Protein AF-A0A962TF98-F1 (afdb_monomer_lite)

Foldseek 3Di:
DDDDDPPPPDDDDPPADVPDDDDDDPQQDDDDPPPDPCPDDDPVNVVVVVVCCVVPNDPDDDDDDDDPPDDPVND

Sequence (75 aa):
MNAPVLIENTPSASTFDDGALVQLPLDWIAVQDGFNPRRFFEDTEFAALVESVRRQGVLQAVWVRPQADFDPHAP

Radius of gyration: 19.39 Å; chains: 1; bounding box: 48×28×57 Å

Secondary structure (DSSP, 8-state):
--------------SS-TT------GGG-PPPTTT-------HHHHHHHHHHHHHH---SPPP----TT--TT--

pLDDT: mean 79.03, std 16.59, range [42.75, 97.81]

Structure (mmCIF, N/CA/C/O backbone):
data_AF-A0A962TF98-F1
#
_entry.id   AF-A0A962TF98-F1
#
loop_
_atom_site.group_PDB
_atom_site.id
_atom_site.type_symbol
_atom_site.label_atom_id
_atom_site.label_alt_id
_atom_site.label_comp_id
_atom_site.label_asym_id
_atom_site.label_entity_id
_atom_site.label_seq_id
_atom_site.pdbx_PDB_ins_code
_atom_site.Cartn_x
_atom_site.Cartn_y
_atom_site.Cartn_z
_atom_site.occupancy
_atom_site.B_iso_or_equiv
_atom_site.auth_seq_id
_atom_site.auth_comp_id
_atom_site.auth_asym_id
_atom_site.auth_atom_id
_atom_site.pdbx_PDB_model_num
ATOM 1 N N . MET A 1 1 ? 34.291 -13.210 -42.272 1.00 42.75 1 MET A N 1
ATOM 2 C CA . MET A 1 1 ? 34.579 -13.100 -40.828 1.00 42.75 1 MET A CA 1
ATOM 3 C C . MET A 1 1 ? 33.328 -12.537 -40.192 1.00 42.75 1 MET A C 1
ATOM 5 O O . MET A 1 1 ? 33.089 -11.350 -40.342 1.00 42.75 1 MET A O 1
ATOM 9 N N . ASN A 1 2 ? 32.496 -13.386 -39.591 1.00 47.25 2 ASN 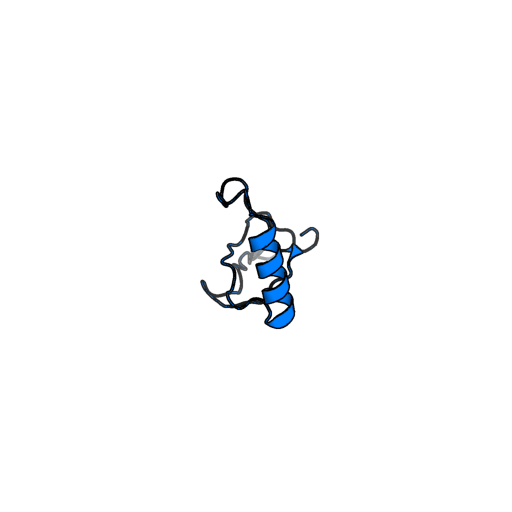A N 1
ATOM 10 C CA . ASN A 1 2 ? 31.251 -12.957 -38.956 1.00 47.25 2 ASN A CA 1
ATOM 11 C C . ASN A 1 2 ? 31.369 -13.285 -37.469 1.00 47.25 2 ASN A C 1
ATOM 13 O O . ASN A 1 2 ? 31.378 -14.457 -37.102 1.00 47.25 2 ASN A O 1
ATOM 17 N N . ALA A 1 3 ? 31.502 -12.253 -36.643 1.00 47.78 3 ALA A N 1
ATOM 18 C CA . ALA A 1 3 ? 31.356 -12.321 -35.195 1.00 47.78 3 ALA A CA 1
ATOM 19 C C . ALA A 1 3 ? 30.528 -11.102 -34.754 1.00 47.78 3 ALA A C 1
ATOM 21 O O . ALA A 1 3 ? 30.538 -10.081 -35.446 1.00 47.78 3 ALA A O 1
ATOM 22 N N . PRO A 1 4 ? 2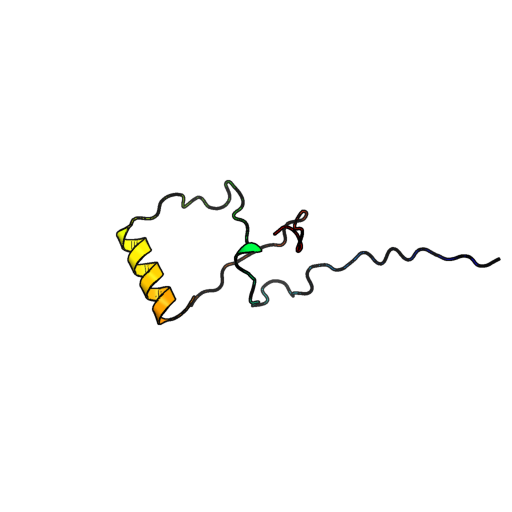9.710 -11.260 -33.708 1.00 46.28 4 PRO A N 1
ATOM 23 C CA . PRO A 1 4 ? 28.303 -10.894 -33.765 1.00 46.28 4 PRO A CA 1
ATOM 24 C C . PRO A 1 4 ? 28.043 -9.454 -33.331 1.00 46.28 4 PRO A C 1
ATOM 26 O O . PRO A 1 4 ? 28.719 -8.906 -32.466 1.00 46.28 4 PRO A O 1
ATOM 29 N N . VAL A 1 5 ? 26.991 -8.878 -33.91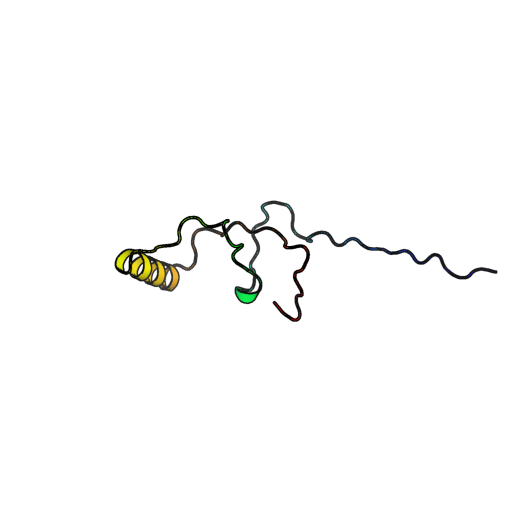2 1.00 50.69 5 VAL A N 1
ATOM 30 C CA . VAL A 1 5 ? 26.318 -7.702 -33.366 1.00 50.69 5 VAL A CA 1
ATOM 31 C C . VAL A 1 5 ? 25.762 -8.110 -32.002 1.00 50.69 5 VAL A C 1
ATOM 33 O O . VAL A 1 5 ? 24.856 -8.940 -31.929 1.00 50.69 5 VAL A O 1
ATOM 36 N N . LEU A 1 6 ? 26.331 -7.564 -30.926 1.00 44.94 6 LEU A N 1
ATOM 37 C CA . LEU A 1 6 ? 25.679 -7.516 -29.621 1.00 44.94 6 LEU A CA 1
ATOM 38 C C . LEU A 1 6 ? 24.427 -6.664 -29.811 1.00 44.94 6 LEU A C 1
ATOM 40 O O . LEU A 1 6 ? 24.478 -5.437 -29.823 1.00 44.94 6 LEU A O 1
ATOM 44 N N . ILE A 1 7 ? 23.307 -7.335 -30.064 1.00 50.25 7 ILE A N 1
ATOM 45 C CA . ILE A 1 7 ? 22.002 -6.716 -29.933 1.00 50.25 7 ILE A CA 1
ATOM 46 C C . ILE A 1 7 ? 21.814 -6.537 -28.431 1.00 50.25 7 ILE A C 1
ATOM 48 O O . ILE A 1 7 ? 21.416 -7.468 -27.731 1.00 50.25 7 ILE A O 1
ATOM 52 N N . GLU A 1 8 ? 22.157 -5.357 -27.926 1.00 44.19 8 GLU A N 1
ATOM 53 C CA . GLU A 1 8 ? 21.687 -4.887 -26.628 1.00 44.19 8 GLU A CA 1
ATOM 54 C C . GLU A 1 8 ? 20.172 -4.682 -26.752 1.00 44.19 8 GLU A C 1
ATOM 56 O O . GLU A 1 8 ? 19.670 -3.580 -26.961 1.00 44.19 8 GLU A O 1
ATOM 61 N N . ASN A 1 9 ? 19.427 -5.789 -26.694 1.00 49.03 9 ASN A N 1
ATOM 62 C CA . ASN A 1 9 ? 17.989 -5.789 -26.472 1.00 49.03 9 ASN A CA 1
ATOM 63 C C . ASN A 1 9 ? 17.750 -5.363 -25.019 1.00 49.03 9 ASN A C 1
ATOM 65 O O . ASN A 1 9 ? 17.368 -6.169 -24.175 1.00 49.03 9 ASN A O 1
ATOM 69 N N . THR A 1 10 ? 17.991 -4.091 -24.725 1.00 53.91 10 THR A N 1
ATOM 70 C CA . THR A 1 10 ? 17.460 -3.464 -23.520 1.00 53.91 10 THR A CA 1
ATOM 71 C C . THR A 1 10 ? 16.282 -2.617 -23.962 1.00 53.91 10 THR A C 1
ATOM 73 O O . THR A 1 10 ? 16.408 -1.432 -24.263 1.00 53.91 10 THR A O 1
ATOM 76 N N . PRO A 1 11 ? 15.118 -3.260 -24.084 1.00 50.22 11 PRO A N 1
ATOM 77 C CA . PRO A 1 11 ? 14.043 -2.789 -23.239 1.00 50.22 11 PRO A CA 1
ATOM 78 C C . PRO A 1 11 ? 13.260 -3.973 -22.676 1.00 50.22 11 PRO A C 1
ATOM 80 O O . PRO A 1 11 ? 12.775 -4.828 -23.410 1.00 50.22 11 PRO A O 1
ATOM 83 N N . SER A 1 12 ? 12.998 -3.956 -21.378 1.00 46.62 12 SER A N 1
ATOM 84 C CA . SER A 1 12 ? 11.623 -4.232 -20.995 1.00 46.62 12 SER A CA 1
ATOM 85 C C . SER A 1 12 ? 11.218 -3.162 -20.012 1.00 46.62 12 SER A C 1
ATOM 87 O O . SER A 1 12 ? 11.341 -3.300 -18.800 1.00 46.62 12 SER A O 1
ATOM 89 N N . ALA A 1 13 ? 10.758 -2.058 -20.602 1.00 53.75 13 ALA A N 1
ATOM 90 C CA . ALA A 1 13 ? 9.732 -1.228 -20.007 1.00 53.75 13 ALA A CA 1
ATOM 91 C C . ALA A 1 13 ? 8.741 -2.122 -19.248 1.00 53.75 13 ALA A C 1
ATOM 93 O O . ALA A 1 13 ? 8.451 -3.238 -19.692 1.00 53.75 13 ALA A O 1
ATOM 94 N N . SER A 1 14 ? 8.267 -1.633 -18.105 1.00 56.31 14 SER A N 1
ATOM 95 C CA . SER A 1 14 ? 7.153 -2.210 -17.354 1.00 56.31 14 SER A CA 1
ATOM 96 C C . SER A 1 14 ? 6.158 -2.857 -18.316 1.00 56.31 14 SER A C 1
ATOM 98 O O . SER A 1 14 ? 5.549 -2.159 -19.120 1.00 56.31 14 SER A O 1
ATOM 100 N N . THR A 1 15 ? 6.015 -4.183 -18.264 1.00 64.44 15 THR A N 1
ATOM 101 C CA . THR A 1 15 ? 5.153 -4.989 -19.155 1.00 64.44 15 THR A CA 1
ATOM 102 C C . THR A 1 15 ? 3.659 -4.714 -18.948 1.00 64.44 15 THR A C 1
ATOM 104 O O . THR A 1 15 ? 2.803 -5.461 -19.413 1.00 64.44 15 THR A O 1
ATOM 107 N N . PHE A 1 16 ? 3.348 -3.671 -18.189 1.00 72.31 16 PHE A N 1
ATOM 108 C CA . PHE A 1 16 ? 2.023 -3.261 -17.799 1.00 72.31 16 PHE A CA 1
ATOM 109 C C . PHE A 1 16 ? 1.705 -1.971 -18.532 1.00 72.31 16 PHE A C 1
ATOM 111 O O . PHE A 1 16 ? 2.491 -1.021 -18.501 1.00 72.31 16 PHE A O 1
ATOM 118 N N . ASP A 1 17 ? 0.545 -1.953 -19.176 1.00 82.88 17 ASP A N 1
ATOM 119 C CA . ASP A 1 17 ? -0.013 -0.729 -19.725 1.00 82.88 17 ASP A CA 1
ATOM 120 C C . ASP A 1 17 ? -0.216 0.299 -18.600 1.00 82.88 17 ASP A C 1
ATOM 122 O O . ASP A 1 17 ? -0.506 -0.056 -17.452 1.00 82.88 17 ASP A O 1
ATOM 126 N N . ASP A 1 18 ? -0.066 1.585 -18.920 1.00 83.31 18 ASP A N 1
ATOM 127 C CA . ASP A 1 18 ? -0.321 2.652 -17.954 1.00 83.31 18 ASP A CA 1
ATOM 128 C C . ASP A 1 18 ? -1.770 2.575 -17.442 1.00 83.31 18 ASP A C 1
ATOM 130 O O . ASP A 1 18 ? -2.718 2.413 -18.214 1.00 83.31 18 ASP A O 1
ATOM 134 N N . GLY A 1 19 ? -1.939 2.644 -16.122 1.00 87.00 19 GLY A N 1
ATOM 135 C CA . GLY A 1 19 ? -3.234 2.460 -15.463 1.00 87.00 19 GLY A CA 1
ATOM 136 C C . GLY A 1 19 ? -3.772 1.023 -15.434 1.00 87.00 19 GLY A C 1
ATOM 137 O O . GLY A 1 19 ? -4.915 0.827 -15.012 1.00 87.00 19 GLY A O 1
ATOM 138 N N . ALA A 1 20 ? -2.993 0.013 -15.839 1.00 91.00 20 ALA A N 1
ATOM 139 C CA . ALA A 1 20 ? -3.397 -1.382 -15.690 1.00 91.00 20 ALA A CA 1
ATOM 140 C C . ALA A 1 20 ? -3.555 -1.769 -14.209 1.00 91.00 20 ALA A C 1
ATOM 142 O O . ALA A 1 20 ? -2.695 -1.497 -13.369 1.00 91.00 20 ALA A O 1
ATOM 143 N N . LEU A 1 21 ? -4.653 -2.462 -13.889 1.00 92.06 21 LEU A N 1
ATOM 144 C CA . LEU A 1 21 ? -4.863 -3.031 -12.561 1.00 92.06 21 LEU A CA 1
ATOM 145 C C . LEU A 1 21 ? -4.051 -4.321 -12.420 1.00 92.06 21 LEU A C 1
ATOM 147 O O . LEU A 1 21 ? -4.312 -5.305 -13.112 1.00 92.06 21 LEU A O 1
ATOM 151 N N . VAL A 1 22 ? -3.102 -4.323 -11.487 1.00 91.31 22 VAL A N 1
ATOM 152 C CA . VAL A 1 22 ? -2.211 -5.457 -11.220 1.00 91.31 22 VAL A CA 1
ATOM 153 C C . VAL A 1 22 ? -2.145 -5.761 -9.726 1.00 91.31 22 VAL A C 1
ATOM 155 O O . VAL A 1 22 ? -2.325 -4.875 -8.891 1.00 91.31 22 VAL A O 1
ATOM 158 N N . GLN A 1 23 ? -1.885 -7.022 -9.382 1.00 92.56 23 GLN A N 1
ATOM 159 C CA . GLN A 1 23 ? -1.544 -7.408 -8.014 1.00 92.56 23 GLN A CA 1
ATOM 160 C C . GLN A 1 23 ? -0.028 -7.364 -7.851 1.00 92.56 23 GLN A C 1
ATOM 162 O O . GLN A 1 23 ? 0.691 -8.002 -8.618 1.00 92.56 23 GLN A O 1
ATOM 167 N N . LEU A 1 24 ? 0.440 -6.619 -6.853 1.00 89.56 24 LEU A N 1
ATOM 168 C CA . LEU A 1 24 ? 1.856 -6.491 -6.526 1.00 89.56 24 LEU A CA 1
ATOM 169 C C . LEU A 1 24 ? 2.119 -7.016 -5.110 1.00 89.56 24 LEU A C 1
ATOM 171 O O . LEU A 1 24 ? 1.291 -6.784 -4.221 1.00 89.56 24 LEU A O 1
ATOM 175 N N . PRO A 1 25 ? 3.256 -7.695 -4.885 1.00 91.00 25 PRO A N 1
ATOM 176 C CA . PRO A 1 25 ? 3.760 -7.947 -3.543 1.00 91.00 25 PRO A CA 1
ATOM 177 C C . PRO A 1 25 ? 3.933 -6.630 -2.773 1.00 91.00 25 PRO A C 1
ATOM 179 O O . PRO A 1 25 ? 4.340 -5.618 -3.343 1.00 91.00 25 PRO A O 1
ATOM 182 N N . LEU A 1 26 ? 3.588 -6.619 -1.482 1.00 89.06 26 LEU A N 1
ATOM 183 C CA . LEU A 1 26 ? 3.636 -5.392 -0.677 1.00 89.06 26 LEU A CA 1
ATOM 184 C C . LEU A 1 26 ? 5.075 -4.895 -0.472 1.00 89.06 26 LEU A C 1
ATOM 186 O O . LEU A 1 26 ? 5.298 -3.692 -0.409 1.00 89.06 26 LEU A O 1
ATOM 190 N N . ASP A 1 27 ? 6.032 -5.818 -0.402 1.00 90.56 27 ASP A N 1
ATOM 191 C CA . ASP A 1 27 ? 7.471 -5.554 -0.333 1.00 90.56 27 ASP A CA 1
ATOM 192 C C . ASP A 1 27 ? 8.019 -4.893 -1.604 1.00 90.56 27 ASP A C 1
ATOM 194 O O . ASP A 1 27 ? 9.056 -4.257 -1.542 1.00 90.56 27 ASP A O 1
ATOM 198 N N . TRP A 1 28 ? 7.304 -4.936 -2.732 1.00 90.50 28 TRP A N 1
ATOM 199 C CA . TRP A 1 28 ? 7.706 -4.232 -3.958 1.00 90.50 28 TRP A CA 1
ATOM 200 C C . TRP A 1 28 ? 7.243 -2.767 -3.998 1.00 90.50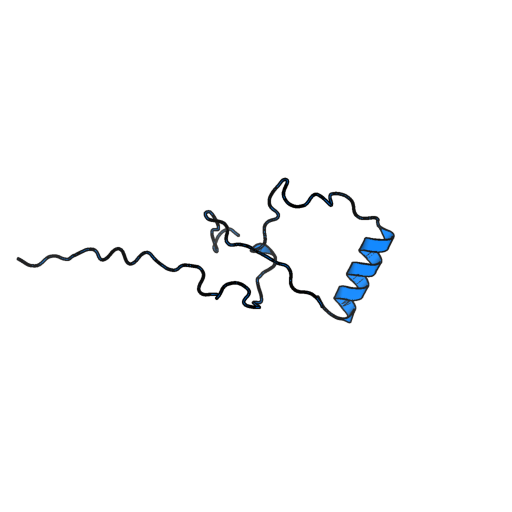 28 TRP A C 1
ATOM 202 O O . TRP A 1 28 ? 7.496 -2.057 -4.975 1.00 90.50 28 TRP A O 1
ATOM 212 N N . ILE A 1 29 ? 6.518 -2.304 -2.973 1.00 88.75 29 ILE A N 1
ATOM 213 C CA . ILE A 1 29 ? 5.962 -0.951 -2.910 1.00 88.75 29 ILE A CA 1
ATOM 214 C C . ILE A 1 29 ? 6.717 -0.146 -1.855 1.00 88.75 29 ILE A C 1
ATOM 216 O O . ILE A 1 29 ? 6.458 -0.249 -0.657 1.00 88.75 29 ILE A O 1
ATOM 220 N N . ALA A 1 30 ? 7.603 0.733 -2.316 1.00 87.00 30 ALA A N 1
ATOM 221 C CA . ALA A 1 30 ? 8.272 1.710 -1.469 1.00 87.00 30 ALA A CA 1
ATOM 222 C C . ALA A 1 30 ? 7.493 3.035 -1.425 1.00 87.00 30 ALA A C 1
ATOM 224 O O . ALA A 1 30 ? 7.009 3.541 -2.442 1.00 87.00 30 ALA A O 1
ATOM 225 N N . VAL A 1 31 ? 7.399 3.639 -0.238 1.00 84.88 31 VAL A N 1
ATOM 226 C CA . VAL A 1 31 ? 6.898 5.012 -0.102 1.00 84.88 31 VAL A CA 1
ATOM 227 C C . VAL A 1 31 ? 8.037 5.970 -0.428 1.00 84.88 31 VAL A C 1
ATOM 229 O O . VAL A 1 31 ? 9.072 5.955 0.231 1.00 84.88 31 VAL A O 1
ATOM 232 N N . GLN A 1 32 ? 7.836 6.837 -1.420 1.00 83.00 32 GLN A N 1
ATOM 233 C CA . GLN A 1 32 ? 8.795 7.896 -1.714 1.00 83.00 32 GLN A CA 1
ATOM 234 C C . GLN A 1 32 ? 8.705 9.012 -0.663 1.00 83.00 32 GLN A C 1
ATOM 236 O O . GLN A 1 32 ? 7.643 9.614 -0.451 1.00 83.00 32 GLN A O 1
ATOM 241 N N . ASP A 1 33 ? 9.843 9.336 -0.049 1.00 81.12 33 ASP A N 1
ATOM 242 C CA . ASP A 1 33 ? 9.949 10.426 0.916 1.00 81.12 33 ASP A CA 1
ATOM 243 C C . ASP A 1 33 ? 9.486 11.764 0.327 1.00 81.12 33 ASP A C 1
ATOM 245 O O . ASP A 1 33 ? 9.826 12.149 -0.792 1.00 81.12 33 ASP A O 1
ATOM 249 N N . GLY A 1 34 ? 8.676 12.488 1.103 1.00 81.69 34 GLY A N 1
ATOM 250 C CA . GLY A 1 34 ? 8.113 13.781 0.704 1.00 81.69 34 GLY A CA 1
ATOM 251 C C . GLY A 1 34 ? 6.934 13.703 -0.273 1.00 81.69 34 GLY A C 1
ATOM 252 O O . GLY A 1 34 ? 6.302 14.730 -0.510 1.00 81.69 34 GLY A O 1
ATOM 253 N N . PHE A 1 35 ? 6.591 12.518 -0.790 1.00 77.31 35 PHE A N 1
ATOM 254 C CA . PHE A 1 35 ? 5.492 12.347 -1.747 1.00 77.31 35 PHE A CA 1
ATOM 255 C C . PHE A 1 35 ? 4.135 12.082 -1.078 1.00 77.31 35 PHE A C 1
ATOM 257 O O . PHE A 1 35 ? 3.092 12.419 -1.634 1.00 77.31 35 PHE A O 1
ATOM 264 N N . ASN A 1 36 ? 4.135 11.533 0.143 1.00 76.19 36 ASN A N 1
ATOM 265 C CA . ASN A 1 36 ? 2.930 11.37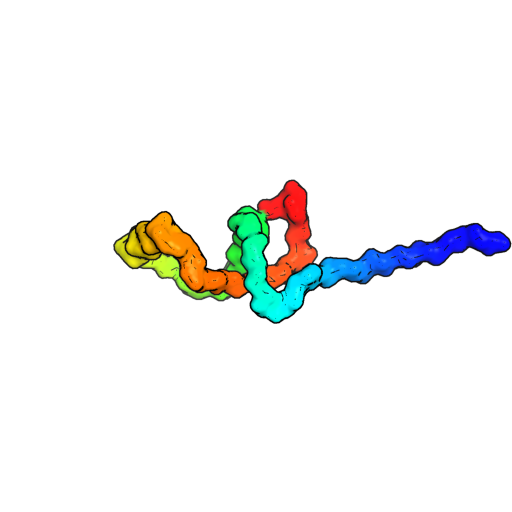8 0.954 1.00 76.19 36 ASN A CA 1
ATOM 266 C C . ASN A 1 36 ? 2.882 12.447 2.071 1.00 76.19 36 ASN A C 1
ATOM 268 O O . ASN A 1 36 ? 3.538 12.286 3.106 1.00 76.19 36 ASN A O 1
ATOM 272 N N . PRO A 1 37 ? 2.130 13.554 1.899 1.00 69.12 37 PRO A N 1
ATOM 273 C CA . PRO A 1 37 ? 2.023 14.602 2.915 1.00 69.12 37 PRO A CA 1
ATOM 274 C C . PRO A 1 37 ? 1.209 14.157 4.141 1.00 69.12 37 PRO A C 1
ATOM 276 O O . PRO A 1 37 ? 1.307 14.782 5.200 1.00 69.12 37 PRO A O 1
ATOM 279 N N . ARG A 1 38 ? 0.429 13.068 4.037 1.00 71.50 38 ARG A N 1
ATOM 280 C CA . ARG A 1 38 ? -0.333 12.514 5.161 1.00 71.50 38 ARG A CA 1
ATOM 281 C C . ARG A 1 38 ? 0.593 11.685 6.048 1.00 71.50 38 ARG A C 1
ATOM 283 O O . ARG A 1 38 ? 0.690 10.471 5.923 1.00 71.50 38 ARG A O 1
ATOM 290 N N . ARG A 1 39 ? 1.297 12.381 6.940 1.00 67.00 39 ARG A N 1
ATOM 291 C CA . ARG A 1 39 ? 2.230 11.783 7.912 1.00 67.00 39 ARG A CA 1
ATOM 292 C C . ARG A 1 39 ? 1.568 11.328 9.209 1.00 67.00 39 ARG A C 1
ATOM 294 O O . ARG A 1 39 ? 2.210 10.658 10.007 1.00 67.00 39 ARG A O 1
ATOM 301 N N . PHE A 1 40 ? 0.319 11.723 9.434 1.00 74.88 40 PHE A N 1
ATOM 302 C CA . PHE A 1 40 ? -0.420 11.408 10.645 1.00 74.88 40 PHE A CA 1
ATOM 303 C C . PHE A 1 40 ? -1.735 10.720 10.292 1.00 74.88 40 PHE A C 1
ATOM 305 O O . PHE A 1 40 ? -2.475 11.174 9.412 1.00 74.88 40 PHE A O 1
ATOM 312 N N . PHE A 1 41 ? -2.004 9.634 11.003 1.00 81.81 41 PHE A N 1
ATOM 313 C CA . PHE A 1 41 ? -3.277 8.936 11.004 1.00 81.81 41 PHE A CA 1
ATOM 314 C C . PHE A 1 41 ? -3.795 8.976 12.435 1.00 81.81 41 PHE A C 1
ATOM 316 O O . PHE A 1 41 ? -3.033 8.738 13.367 1.00 81.81 41 PHE A O 1
ATOM 323 N N . GLU A 1 42 ? -5.063 9.334 12.607 1.00 88.75 42 GLU A N 1
ATOM 324 C CA . GLU A 1 42 ? -5.711 9.236 13.909 1.00 88.75 42 GLU A CA 1
ATOM 325 C C . GLU A 1 42 ? -5.974 7.752 14.200 1.00 88.75 42 GLU A C 1
ATOM 327 O O . GLU A 1 42 ? -6.399 7.005 13.314 1.00 88.75 42 GLU A O 1
ATOM 332 N N . ASP A 1 43 ? -5.647 7.303 15.413 1.00 90.31 43 ASP A N 1
ATOM 333 C CA . ASP A 1 43 ? -5.604 5.873 15.745 1.00 90.31 43 ASP A CA 1
ATOM 334 C C . ASP A 1 43 ? -6.963 5.189 15.540 1.00 90.31 43 ASP A C 1
ATOM 336 O O . ASP A 1 43 ? -7.026 4.045 15.077 1.00 90.31 43 ASP A O 1
ATOM 340 N N . THR A 1 44 ? -8.059 5.896 15.834 1.00 92.75 44 THR A N 1
ATOM 341 C CA . THR A 1 44 ? -9.419 5.370 15.668 1.00 92.75 44 THR A CA 1
ATOM 342 C C . THR A 1 44 ? -9.761 5.182 14.191 1.00 92.75 44 THR A C 1
ATOM 344 O O . THR A 1 44 ? -10.223 4.105 13.798 1.00 92.75 44 THR A O 1
ATOM 347 N N . GLU A 1 45 ? -9.496 6.189 13.352 1.00 90.81 45 GLU A N 1
ATOM 348 C CA . GLU A 1 45 ? -9.646 6.085 11.894 1.00 90.81 45 GLU A CA 1
ATOM 349 C C . GLU A 1 45 ? -8.803 4.943 11.306 1.00 90.81 45 GLU A C 1
ATOM 351 O O . GLU A 1 45 ? -9.281 4.185 10.454 1.00 90.81 45 GLU A O 1
ATOM 356 N N . PHE A 1 46 ? -7.563 4.781 11.775 1.00 91.25 46 PHE A N 1
ATOM 357 C CA . PHE A 1 46 ? -6.677 3.724 11.294 1.00 91.25 46 PHE A CA 1
ATOM 358 C C . PHE A 1 46 ? -7.185 2.329 11.681 1.00 91.25 46 PHE A C 1
ATOM 360 O O . PHE A 1 46 ? -7.221 1.428 10.838 1.00 91.25 46 PHE A O 1
ATOM 367 N N . ALA A 1 47 ? -7.656 2.148 12.918 1.00 94.50 47 ALA A N 1
ATOM 368 C CA . ALA A 1 47 ? -8.251 0.889 13.362 1.00 94.50 47 ALA A CA 1
ATOM 369 C C . ALA A 1 47 ? -9.500 0.524 12.538 1.00 94.50 47 ALA A C 1
ATOM 371 O O . ALA A 1 47 ? -9.653 -0.626 12.114 1.00 94.50 47 ALA A O 1
ATOM 372 N N . ALA A 1 48 ? -10.358 1.506 12.244 1.00 94.81 48 ALA A N 1
ATOM 373 C CA . ALA A 1 48 ? -11.533 1.304 11.399 1.00 94.81 48 ALA A CA 1
ATOM 374 C C . ALA A 1 48 ? -11.154 0.886 9.964 1.00 94.81 48 ALA A C 1
ATOM 376 O O . ALA A 1 48 ? -11.802 0.007 9.383 1.00 94.81 48 ALA A O 1
ATOM 377 N N . LEU A 1 49 ? -10.085 1.464 9.402 1.00 92.94 49 LEU A N 1
ATOM 378 C CA . LEU A 1 49 ? -9.564 1.077 8.090 1.00 92.94 49 LEU A CA 1
ATOM 379 C C . LEU A 1 49 ? -9.059 -0.372 8.086 1.00 92.94 49 LEU A C 1
ATOM 381 O O . LEU A 1 49 ? -9.425 -1.138 7.194 1.00 92.94 49 LEU A O 1
ATOM 385 N N . VAL A 1 50 ? -8.268 -0.765 9.089 1.00 95.44 50 VAL A N 1
ATOM 386 C CA . VAL A 1 50 ? -7.739 -2.134 9.211 1.00 95.44 50 VAL A CA 1
ATOM 387 C C . VAL A 1 50 ? -8.872 -3.158 9.278 1.00 95.44 50 VAL A C 1
ATOM 389 O O . VAL A 1 50 ? -8.847 -4.152 8.550 1.00 95.44 50 VAL A O 1
ATOM 392 N N . GLU A 1 51 ? -9.897 -2.906 10.093 1.00 97.38 51 GLU A N 1
ATOM 393 C CA . GLU A 1 51 ? -11.058 -3.798 10.194 1.00 97.38 51 GLU A CA 1
ATOM 394 C C . GLU A 1 51 ? -11.869 -3.865 8.892 1.00 97.38 51 GLU A C 1
ATOM 396 O O . GLU A 1 51 ? -12.370 -4.9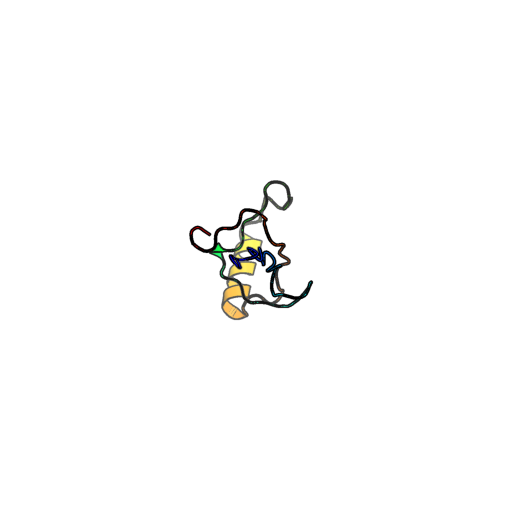29 8.513 1.00 97.38 51 GLU A O 1
ATOM 401 N N . SER A 1 52 ? -11.969 -2.753 8.160 1.00 97.44 52 SER A N 1
ATOM 402 C CA . SER A 1 52 ? -12.599 -2.741 6.838 1.00 97.44 52 SER A CA 1
ATOM 403 C C . SER A 1 52 ? -11.834 -3.613 5.839 1.00 97.44 52 SER A C 1
ATOM 405 O O . SER A 1 52 ? -12.439 -4.482 5.206 1.00 97.44 52 SER A O 1
ATOM 407 N N . VAL A 1 53 ? -10.508 -3.448 5.761 1.00 96.25 53 VAL A N 1
ATOM 408 C CA . VAL A 1 53 ? -9.635 -4.227 4.866 1.00 96.25 53 VAL A CA 1
ATOM 409 C C . VAL A 1 53 ? -9.669 -5.715 5.216 1.00 96.25 53 VAL A C 1
ATOM 411 O O . VAL A 1 53 ? -9.751 -6.545 4.316 1.00 96.25 53 VAL A O 1
ATOM 414 N N . ARG A 1 54 ? -9.689 -6.081 6.505 1.00 96.75 54 ARG A N 1
ATOM 415 C CA . ARG A 1 54 ? -9.822 -7.486 6.934 1.00 96.75 54 ARG A CA 1
ATOM 416 C C . ARG A 1 54 ? -11.123 -8.131 6.459 1.00 96.75 54 ARG A C 1
ATOM 418 O O . ARG A 1 54 ? -11.113 -9.291 6.059 1.00 96.75 54 ARG A O 1
ATOM 425 N N . ARG A 1 55 ? -12.240 -7.399 6.513 1.00 97.81 55 ARG A N 1
ATOM 426 C CA . ARG A 1 55 ? -13.565 -7.918 6.132 1.00 97.81 55 ARG A CA 1
ATOM 427 C C . ARG A 1 55 ? -13.820 -7.927 4.629 1.00 97.81 55 ARG A C 1
ATOM 429 O O . ARG A 1 55 ? -14.544 -8.797 4.158 1.00 97.81 55 ARG A O 1
ATOM 436 N N . GLN A 1 56 ? -13.328 -6.922 3.909 1.00 97.62 56 GLN A N 1
ATOM 437 C CA . GLN A 1 56 ? -13.746 -6.637 2.528 1.00 97.62 56 GLN A CA 1
ATOM 438 C C . GLN A 1 56 ? -12.589 -6.674 1.525 1.00 97.62 56 GLN A C 1
ATOM 440 O O . GLN A 1 56 ? -12.822 -6.597 0.321 1.00 97.62 56 GLN A O 1
ATOM 445 N N . GLY A 1 57 ? -11.350 -6.793 2.002 1.00 94.31 57 GLY A N 1
ATOM 446 C CA . GLY A 1 57 ? -10.163 -6.542 1.198 1.00 94.31 57 GLY A CA 1
ATOM 447 C C . GLY A 1 57 ? -9.954 -5.050 0.926 1.00 94.31 57 GLY A C 1
ATOM 448 O O . GLY A 1 57 ? -10.649 -4.176 1.449 1.00 94.31 57 GLY A O 1
ATOM 449 N N . VAL A 1 58 ? -8.960 -4.753 0.093 1.00 94.00 58 VAL A N 1
ATOM 450 C CA . VAL A 1 58 ? -8.692 -3.395 -0.387 1.00 94.00 58 VAL A CA 1
ATOM 451 C C . VAL A 1 58 ? -9.645 -3.091 -1.546 1.00 94.00 58 VAL A C 1
ATOM 453 O O . VAL A 1 58 ? -9.504 -3.649 -2.629 1.00 94.00 58 VAL A O 1
ATOM 456 N N . LEU A 1 59 ? -10.627 -2.214 -1.315 1.00 94.00 59 LEU A N 1
ATOM 457 C CA . LEU A 1 59 ? -11.656 -1.876 -2.313 1.00 94.00 59 LEU A CA 1
ATOM 458 C C . LEU A 1 59 ? -11.150 -0.948 -3.425 1.00 94.00 59 LEU A C 1
ATOM 460 O O . LEU A 1 59 ? -11.690 -0.951 -4.528 1.00 94.00 59 LEU A O 1
ATOM 464 N N . GLN A 1 60 ? -10.138 -0.134 -3.127 1.00 92.25 60 GLN A N 1
ATOM 465 C CA . GLN A 1 60 ? -9.569 0.837 -4.052 1.00 92.25 60 GLN A CA 1
ATOM 466 C C . GLN A 1 60 ? -8.089 0.541 -4.273 1.00 92.25 60 GLN A C 1
ATOM 468 O O . GLN A 1 60 ? -7.311 0.517 -3.321 1.00 92.25 60 GLN A O 1
ATOM 473 N N . ALA A 1 61 ? -7.701 0.350 -5.533 1.00 92.75 61 ALA A N 1
ATOM 474 C CA . ALA A 1 61 ? -6.307 0.146 -5.900 1.00 92.75 61 ALA A CA 1
ATOM 475 C C . ALA A 1 61 ? -5.451 1.377 -5.560 1.00 92.75 61 ALA A C 1
ATOM 477 O O . ALA A 1 61 ? -5.906 2.522 -5.648 1.00 92.75 61 ALA A O 1
ATOM 478 N N . VAL A 1 62 ? -4.197 1.128 -5.187 1.00 90.12 62 VAL A N 1
ATOM 479 C CA . VAL A 1 62 ? -3.205 2.175 -4.927 1.00 90.12 62 VAL A CA 1
ATOM 480 C C . VAL A 1 62 ? -2.469 2.484 -6.226 1.00 90.12 62 VAL A C 1
ATOM 482 O O . VAL A 1 62 ? -2.016 1.575 -6.917 1.00 90.12 62 VAL A O 1
ATOM 485 N N . TRP A 1 63 ? -2.340 3.768 -6.550 1.00 90.19 63 TRP A N 1
ATOM 486 C CA . TRP A 1 63 ? -1.523 4.213 -7.674 1.00 90.19 63 TRP A CA 1
ATOM 487 C C . TRP A 1 63 ? -0.043 4.083 -7.332 1.00 90.19 63 TRP A C 1
ATOM 489 O O . TRP A 1 63 ? 0.413 4.597 -6.310 1.00 90.19 63 TRP A O 1
ATOM 499 N N . VAL A 1 64 ? 0.704 3.425 -8.212 1.00 89.56 64 VAL A N 1
ATOM 500 C CA . VAL A 1 64 ? 2.152 3.247 -8.097 1.00 89.56 64 VAL A CA 1
ATOM 501 C C . VAL A 1 64 ? 2.829 3.673 -9.392 1.00 89.56 64 VAL A C 1
ATOM 503 O O . VAL A 1 64 ? 2.192 3.791 -10.438 1.00 89.56 64 VAL A O 1
ATOM 506 N N . ARG A 1 65 ? 4.137 3.899 -9.319 1.00 87.19 65 ARG A N 1
ATOM 507 C CA . ARG A 1 65 ? 4.995 4.163 -10.474 1.00 87.19 65 ARG A CA 1
ATOM 508 C C . ARG A 1 65 ? 6.243 3.288 -10.370 1.00 87.19 65 ARG A C 1
ATOM 510 O O . ARG A 1 65 ? 6.721 3.095 -9.252 1.00 87.19 65 ARG A O 1
ATOM 517 N N . PRO A 1 66 ? 6.802 2.804 -11.489 1.00 87.12 66 PRO A N 1
ATOM 518 C CA . PRO A 1 66 ? 8.098 2.142 -11.467 1.00 87.12 66 PRO A CA 1
ATOM 519 C C . PRO A 1 66 ? 9.181 3.055 -10.877 1.00 87.12 66 PRO A C 1
ATOM 521 O O . PRO A 1 66 ? 9.225 4.259 -11.163 1.00 87.12 66 PRO A O 1
ATOM 524 N N . GLN A 1 67 ? 10.064 2.470 -10.073 1.00 84.75 67 GLN A N 1
ATOM 525 C CA . GLN A 1 67 ? 11.277 3.113 -9.578 1.00 84.75 67 GLN A CA 1
ATOM 526 C C . GLN A 1 67 ? 12.470 2.588 -10.382 1.00 84.75 67 GLN A C 1
ATOM 528 O O . GLN A 1 67 ? 12.562 1.390 -10.630 1.00 84.75 67 GLN A O 1
ATOM 533 N N . ALA A 1 68 ? 13.358 3.484 -10.820 1.00 80.31 68 ALA A N 1
ATOM 534 C CA . ALA A 1 68 ? 14.464 3.128 -11.714 1.00 80.31 68 ALA A CA 1
ATOM 535 C C . ALA A 1 68 ? 15.456 2.133 -11.081 1.00 80.31 68 ALA A C 1
ATOM 537 O O . ALA A 1 68 ? 16.003 1.296 -11.789 1.00 80.31 68 ALA A O 1
ATOM 538 N N . ASP A 1 69 ? 15.625 2.198 -9.759 1.00 78.62 69 ASP A N 1
ATOM 539 C CA . ASP A 1 69 ? 16.618 1.423 -9.007 1.00 78.62 69 ASP A CA 1
ATOM 540 C C . ASP A 1 69 ? 16.004 0.219 -8.261 1.00 78.62 69 ASP A C 1
ATOM 542 O O . ASP A 1 69 ? 16.546 -0.226 -7.253 1.00 78.62 69 ASP A O 1
ATOM 546 N N . PHE A 1 70 ? 14.837 -0.275 -8.692 1.00 78.62 70 PHE A N 1
ATOM 547 C CA . PHE A 1 70 ? 14.193 -1.430 -8.057 1.00 78.62 70 PHE A CA 1
ATOM 548 C C . PHE A 1 70 ? 14.915 -2.741 -8.413 1.00 78.62 70 PHE A C 1
ATOM 550 O O . PHE A 1 70 ? 15.017 -3.086 -9.593 1.00 78.62 70 PHE A O 1
ATOM 557 N N . ASP A 1 71 ? 15.367 -3.490 -7.401 1.00 76.50 71 ASP A N 1
ATOM 558 C CA . ASP A 1 71 ? 15.910 -4.846 -7.548 1.00 76.50 71 ASP A CA 1
ATOM 559 C C . ASP A 1 71 ? 14.880 -5.885 -7.059 1.00 76.50 71 ASP A C 1
ATOM 561 O O . ASP A 1 71 ? 14.649 -5.995 -5.856 1.00 76.50 71 ASP A O 1
ATOM 565 N N . PRO A 1 72 ? 14.285 -6.707 -7.946 1.00 73.38 72 PRO A N 1
ATOM 566 C CA . PRO A 1 72 ? 13.336 -7.752 -7.551 1.00 73.38 72 PRO A CA 1
ATOM 567 C C . PRO A 1 72 ? 13.907 -8.810 -6.592 1.00 73.38 72 PRO A C 1
ATOM 569 O O . PRO A 1 72 ? 13.138 -9.546 -5.969 1.00 73.38 72 PRO A O 1
ATOM 572 N N . HIS A 1 73 ? 15.236 -8.942 -6.503 1.00 75.31 73 HIS A N 1
ATOM 573 C CA . HIS A 1 73 ? 15.918 -9.868 -5.594 1.00 75.31 73 HIS A CA 1
ATOM 574 C C . HIS A 1 73 ? 16.280 -9.234 -4.241 1.00 75.31 73 HIS A C 1
ATOM 576 O O . HIS A 1 73 ? 16.646 -9.963 -3.315 1.00 75.31 73 HIS A O 1
ATOM 582 N N . ALA A 1 74 ? 16.146 -7.912 -4.119 1.00 73.31 74 ALA A N 1
ATOM 583 C CA . ALA A 1 74 ? 16.316 -7.137 -2.894 1.00 73.31 74 ALA A CA 1
ATOM 584 C C . ALA A 1 74 ? 15.249 -6.017 -2.828 1.00 73.31 74 ALA A C 1
ATOM 586 O O . ALA A 1 74 ? 15.609 -4.840 -2.921 1.00 73.31 74 ALA A O 1
ATOM 587 N N . PRO A 1 75 ? 13.955 -6.394 -2.739 1.00 64.25 75 PRO A N 1
ATOM 588 C CA . PRO A 1 75 ? 12.830 -5.467 -2.845 1.00 64.25 75 PRO A CA 1
ATOM 589 C C . PRO A 1 75 ? 12.732 -4.482 -1.672 1.00 64.25 75 PRO A C 1
ATOM 591 O O . PRO A 1 75 ? 13.097 -4.859 -0.531 1.00 64.25 75 PRO A O 1
#